Protein AF-A0A6M9PFF9-F1 (afdb_monomer_lite)

Foldseek 3Di:
DVVVVVVVVVVVVVVPPPPDDPPQDPVRVLVVQQVVLVVVLVVLQVVLVVLVVVQVVCVVPPDPPDDHRDDRDHDDDRDGPPPPVPPPDPDDDDDDDDDDDDDD

Structure (mmCIF, N/CA/C/O backbone):
data_AF-A0A6M9PFF9-F1
#
_entry.id   AF-A0A6M9PFF9-F1
#
loop_
_atom_site.group_PDB
_atom_site.id
_atom_site.type_symbol
_atom_site.label_atom_id
_atom_site.label_alt_id
_atom_site.label_comp_id
_atom_site.label_asym_id
_atom_site.label_entity_id
_atom_site.label_seq_id
_atom_site.pdbx_PDB_ins_code
_atom_site.Cartn_x
_atom_site.Cartn_y
_atom_site.Cartn_z
_atom_site.occupancy
_atom_site.B_iso_or_equiv
_atom_site.auth_seq_id
_atom_site.auth_comp_id
_atom_site.auth_asym_id
_atom_site.auth_atom_id
_atom_site.pdbx_P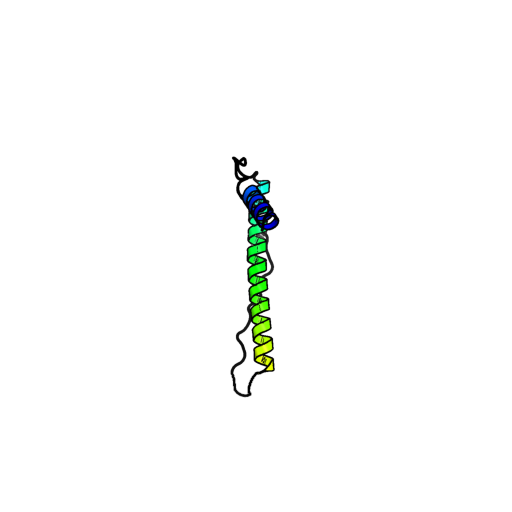DB_model_num
ATOM 1 N N . MET A 1 1 ? 24.840 17.921 20.995 1.00 55.12 1 MET A N 1
ATOM 2 C CA . MET A 1 1 ? 24.812 16.738 21.892 1.00 55.12 1 MET A CA 1
ATOM 3 C C . MET A 1 1 ? 23.713 16.794 22.960 1.00 55.12 1 MET A C 1
ATOM 5 O O . MET A 1 1 ? 22.906 15.882 22.993 1.00 55.12 1 MET A O 1
ATOM 9 N N . LYS A 1 2 ? 23.592 17.845 23.794 1.00 61.50 2 LYS A N 1
ATOM 10 C CA . LYS A 1 2 ? 22.578 17.888 24.882 1.00 61.50 2 LYS A CA 1
ATOM 11 C C . LYS A 1 2 ? 21.106 17.945 24.408 1.00 61.50 2 LYS A C 1
ATOM 13 O O . LYS A 1 2 ? 20.237 17.355 25.033 1.00 61.50 2 LYS A O 1
ATOM 18 N N . LYS A 1 3 ? 20.839 18.619 23.279 1.00 68.31 3 LYS A N 1
ATOM 19 C CA . LYS A 1 3 ? 19.491 18.760 22.683 1.00 68.31 3 LYS A CA 1
ATOM 20 C C . LYS A 1 3 ? 18.961 17.454 22.075 1.00 68.31 3 LYS A C 1
ATOM 22 O O . LYS A 1 3 ? 17.765 17.210 22.123 1.00 68.31 3 LYS A O 1
ATOM 27 N N . LEU A 1 4 ? 19.863 16.616 21.555 1.00 78.38 4 LEU A N 1
ATOM 28 C CA . LEU A 1 4 ? 19.509 15.307 21.003 1.00 78.38 4 LEU A CA 1
ATOM 29 C C . LEU A 1 4 ? 19.102 14.342 22.115 1.00 78.38 4 LEU A C 1
ATOM 31 O O . LEU A 1 4 ? 18.086 13.685 21.972 1.00 78.38 4 LEU A O 1
ATOM 35 N N . ILE A 1 5 ? 19.821 14.351 23.245 1.00 77.25 5 ILE A N 1
ATOM 36 C CA . ILE A 1 5 ? 19.507 13.520 24.419 1.00 77.25 5 ILE A CA 1
ATOM 37 C C . ILE A 1 5 ? 18.122 13.861 24.985 1.00 77.25 5 ILE A C 1
ATOM 39 O O . ILE A 1 5 ? 17.354 12.962 25.302 1.00 77.25 5 ILE A O 1
ATOM 43 N N . ALA A 1 6 ? 17.769 15.148 25.071 1.00 74.25 6 ALA A N 1
ATOM 44 C CA . ALA A 1 6 ? 16.444 15.566 25.534 1.00 74.25 6 ALA A CA 1
ATOM 45 C C . ALA A 1 6 ? 15.318 15.119 24.582 1.00 74.25 6 ALA A C 1
ATOM 47 O O . ALA A 1 6 ? 14.244 14.727 25.034 1.00 74.25 6 ALA A O 1
ATOM 48 N N . PHE A 1 7 ? 15.570 15.139 23.270 1.00 77.12 7 PHE A N 1
ATOM 49 C CA . PHE A 1 7 ? 14.594 14.729 22.261 1.00 77.12 7 PHE A CA 1
ATOM 50 C C . PHE A 1 7 ? 14.378 13.206 22.239 1.00 77.12 7 PHE A C 1
ATOM 52 O O . PHE A 1 7 ? 13.237 12.741 22.185 1.00 77.12 7 PHE A O 1
ATOM 59 N N . THR A 1 8 ? 15.446 12.409 22.364 1.00 76.88 8 THR A N 1
ATOM 60 C CA . THR A 1 8 ? 15.323 10.949 22.510 1.00 76.88 8 THR A CA 1
ATOM 61 C C . THR A 1 8 ? 14.671 10.544 23.828 1.00 76.88 8 THR A C 1
ATOM 63 O O . THR A 1 8 ? 13.868 9.618 23.830 1.00 76.88 8 THR A O 1
ATOM 66 N N . LEU A 1 9 ? 14.929 11.248 24.936 1.00 77.00 9 LEU A N 1
ATOM 67 C CA . LEU A 1 9 ? 14.260 10.951 26.209 1.00 77.00 9 LEU A CA 1
ATOM 68 C C . LEU A 1 9 ? 12.750 11.235 26.147 1.00 77.00 9 LEU A C 1
ATOM 70 O O . LEU A 1 9 ? 11.952 10.471 26.682 1.00 77.00 9 LEU A O 1
ATOM 74 N N . CYS A 1 10 ? 12.359 12.322 25.476 1.00 72.50 10 CYS A N 1
ATOM 75 C CA . CYS A 1 10 ? 10.959 12.725 25.345 1.00 72.50 10 CYS A CA 1
ATOM 76 C C . CYS A 1 10 ? 10.157 11.741 24.475 1.00 72.50 10 CYS A C 1
ATOM 78 O O . CYS A 1 10 ? 9.059 11.340 24.851 1.00 72.50 10 CYS A O 1
ATOM 80 N N . THR A 1 11 ? 10.738 11.273 23.365 1.00 73.75 11 THR A N 1
ATOM 81 C CA . THR A 1 11 ? 10.113 10.248 22.505 1.00 73.75 11 THR A CA 1
ATOM 82 C C . THR A 1 11 ? 9.999 8.886 23.197 1.00 73.75 11 THR A C 1
ATOM 84 O O . THR A 1 11 ? 8.975 8.219 23.061 1.00 73.75 11 THR A O 1
ATOM 87 N N . PHE A 1 12 ? 10.990 8.496 24.008 1.00 67.38 12 PHE A N 1
ATOM 88 C CA . PHE A 1 12 ? 10.908 7.280 24.827 1.00 67.38 12 PHE A CA 1
ATOM 89 C C . PHE A 1 12 ? 9.856 7.376 25.943 1.00 67.38 12 PHE A C 1
ATOM 91 O O . PHE A 1 12 ? 9.189 6.385 26.229 1.00 67.38 12 PHE A O 1
ATOM 98 N N . ALA A 1 13 ? 9.663 8.556 26.543 1.00 64.69 13 ALA A N 1
ATOM 99 C CA . ALA A 1 13 ? 8.660 8.769 27.590 1.00 64.69 13 ALA A CA 1
ATOM 100 C C . ALA A 1 13 ? 7.212 8.666 27.073 1.00 64.69 13 ALA A C 1
ATOM 102 O O . ALA A 1 13 ? 6.326 8.236 27.806 1.00 64.69 13 ALA A O 1
ATOM 103 N N . THR A 1 14 ? 6.954 9.007 25.806 1.00 64.25 14 THR A N 1
ATOM 104 C CA . THR A 1 14 ? 5.641 8.772 25.178 1.00 64.25 14 THR A CA 1
ATOM 105 C C . THR A 1 14 ? 5.378 7.281 24.937 1.00 64.25 14 THR A C 1
ATOM 107 O O . THR A 1 14 ? 4.234 6.843 25.026 1.00 64.25 14 THR A O 1
ATOM 110 N N . ALA A 1 15 ? 6.419 6.480 24.684 1.00 61.41 15 ALA A N 1
ATOM 111 C CA . ALA A 1 15 ? 6.289 5.040 24.449 1.00 61.41 15 ALA A CA 1
ATOM 112 C C . ALA A 1 15 ? 6.053 4.220 25.734 1.00 61.41 15 ALA A C 1
ATOM 114 O O . ALA A 1 15 ? 5.532 3.110 25.659 1.00 61.41 15 ALA A O 1
ATOM 115 N N . SER A 1 16 ? 6.409 4.745 26.911 1.00 59.28 16 SER A N 1
ATOM 116 C CA . SER A 1 16 ? 6.230 4.072 28.207 1.00 59.28 16 SER A CA 1
ATOM 117 C C . SER A 1 16 ? 4.894 4.375 28.900 1.00 59.28 16 SER A C 1
ATOM 119 O O . SER A 1 16 ? 4.609 3.805 29.953 1.00 59.28 16 SER A O 1
ATOM 121 N N . ALA A 1 17 ? 4.022 5.189 28.295 1.00 61.09 17 ALA A N 1
ATOM 122 C CA . ALA A 1 17 ? 2.671 5.477 28.788 1.00 61.09 17 ALA A CA 1
ATOM 123 C C . ALA A 1 17 ? 1.649 4.347 28.498 1.00 61.09 17 ALA A C 1
ATOM 125 O O . ALA A 1 17 ? 0.491 4.611 28.191 1.00 61.09 17 ALA A O 1
ATOM 126 N N . PHE A 1 18 ? 2.056 3.079 28.631 1.00 56.69 18 PHE A N 1
ATOM 127 C CA . PHE A 1 18 ? 1.161 1.907 28.658 1.00 56.69 18 PHE A CA 1
ATOM 128 C C . PHE A 1 18 ? 0.842 1.464 30.098 1.00 56.69 18 PHE A C 1
ATOM 130 O O . PHE A 1 18 ? 0.608 0.287 30.371 1.00 56.69 18 PHE A O 1
ATOM 137 N N . ALA A 1 19 ? 0.842 2.399 31.052 1.00 55.19 19 ALA A N 1
ATOM 138 C CA . ALA A 1 19 ? 0.391 2.127 32.410 1.00 55.19 19 ALA A CA 1
ATOM 139 C C . ALA A 1 19 ? -1.137 1.948 32.407 1.00 55.19 19 ALA A C 1
ATOM 141 O O . ALA A 1 19 ? -1.885 2.912 32.269 1.00 55.19 19 ALA A O 1
ATOM 142 N N . THR A 1 20 ? -1.573 0.687 32.500 1.00 54.12 20 THR A N 1
ATOM 143 C CA . THR A 1 20 ? -2.952 0.257 32.793 1.00 54.12 20 THR A CA 1
ATOM 144 C C . THR A 1 20 ? -4.036 1.011 32.023 1.00 54.12 20 THR A C 1
ATOM 146 O O . THR A 1 20 ? -4.978 1.524 32.632 1.00 54.12 20 THR A O 1
ATOM 149 N N . LEU A 1 21 ? -3.939 1.075 30.687 1.00 48.50 21 LEU A N 1
ATOM 150 C CA . LEU A 1 21 ? -5.117 1.456 29.912 1.00 48.50 21 LEU A CA 1
ATOM 151 C C . LEU A 1 21 ? -6.238 0.471 30.279 1.00 48.50 21 LEU A C 1
ATOM 153 O O . LEU A 1 21 ? -6.028 -0.744 30.158 1.00 48.50 21 LEU A O 1
ATOM 157 N N . PRO A 1 22 ? -7.416 0.961 30.711 1.00 63.81 22 PRO A N 1
ATOM 158 C CA . PRO A 1 22 ? -8.611 0.139 30.750 1.00 63.81 22 PRO A CA 1
ATOM 159 C C . PRO A 1 22 ? -8.716 -0.600 29.413 1.00 63.81 22 PRO A C 1
ATOM 161 O O . PRO A 1 22 ? -8.325 -0.024 28.387 1.00 63.81 22 PRO A O 1
ATOM 164 N N . PRO A 1 23 ? -9.188 -1.861 29.391 1.00 66.69 23 PRO A N 1
ATOM 165 C CA . PRO A 1 23 ? -9.373 -2.584 28.140 1.00 66.69 23 PRO A CA 1
ATOM 166 C C . PRO A 1 23 ? -10.039 -1.641 27.143 1.00 66.69 23 PRO A C 1
ATOM 168 O O . PRO A 1 23 ? -11.077 -1.075 27.489 1.00 66.69 23 PRO A O 1
ATOM 171 N N . LEU A 1 24 ? -9.389 -1.422 25.979 1.00 61.56 24 LEU A N 1
ATOM 172 C CA . LEU A 1 24 ? -9.858 -0.462 24.970 1.00 61.56 24 LEU A CA 1
ATOM 173 C C . LEU A 1 24 ? -11.370 -0.594 24.894 1.00 61.56 24 LEU A C 1
ATOM 175 O O . LEU A 1 24 ? -11.849 -1.716 24.659 1.00 61.56 24 LEU A O 1
ATOM 179 N N . SER A 1 25 ? -12.074 0.515 25.145 1.00 68.69 25 SER A N 1
ATOM 180 C CA . SER A 1 25 ? -13.521 0.556 24.999 1.00 68.69 25 SER A CA 1
ATOM 181 C C . SER A 1 25 ? -13.867 -0.084 23.652 1.00 68.69 25 SER A C 1
ATOM 183 O O . SER A 1 25 ? -13.063 -0.016 22.713 1.00 68.69 25 SER A O 1
ATOM 185 N N . PRO A 1 26 ? -15.016 -0.758 23.528 1.00 76.69 26 PRO A N 1
ATOM 186 C CA . PRO A 1 26 ? -15.391 -1.392 22.266 1.00 76.69 26 PRO A CA 1
ATOM 187 C C . PRO A 1 26 ? -15.273 -0.422 21.075 1.00 76.69 26 PRO A C 1
ATOM 189 O O . PRO A 1 26 ? -14.839 -0.824 19.998 1.00 76.69 26 PRO A O 1
ATOM 192 N N . GLU A 1 27 ? -15.520 0.871 21.301 1.00 71.94 27 GLU A N 1
ATOM 193 C CA . GLU A 1 27 ? -15.293 1.938 20.322 1.00 71.94 27 GLU A CA 1
ATOM 194 C C . GLU A 1 27 ? -13.814 2.144 19.956 1.00 71.94 27 GLU A C 1
ATOM 196 O O . GLU A 1 27 ? -13.478 2.250 18.777 1.00 71.94 27 GLU A O 1
ATOM 201 N N . ALA A 1 28 ? -12.904 2.151 20.933 1.00 79.44 28 ALA A N 1
ATOM 202 C CA . ALA A 1 28 ? -11.472 2.288 20.678 1.00 79.44 28 ALA A CA 1
ATOM 203 C C . ALA A 1 28 ? -10.887 1.062 19.956 1.00 79.44 28 ALA A C 1
ATOM 205 O O . ALA A 1 28 ? -10.024 1.224 19.094 1.00 79.44 28 ALA A O 1
ATOM 206 N N . LYS A 1 29 ? -11.361 -0.157 20.261 1.00 78.75 29 LYS A N 1
ATOM 207 C CA . LYS A 1 29 ? -10.957 -1.363 19.512 1.00 78.75 29 LYS A CA 1
ATOM 208 C C . LYS A 1 29 ? -11.409 -1.296 18.058 1.00 78.75 29 LYS A C 1
ATOM 210 O O . LYS A 1 29 ? -10.597 -1.515 17.168 1.00 78.75 29 LYS A O 1
ATOM 215 N N . ALA A 1 30 ? -12.664 -0.917 17.819 1.00 80.06 30 ALA A N 1
ATOM 216 C CA . ALA A 1 30 ? -13.178 -0.755 16.464 1.00 80.06 30 ALA A CA 1
ATOM 217 C C . ALA A 1 30 ? -12.390 0.305 15.671 1.00 80.06 30 ALA A C 1
ATOM 219 O O . ALA A 1 30 ? -12.109 0.113 14.489 1.00 80.06 30 ALA A O 1
ATOM 220 N N . ALA A 1 31 ? -11.983 1.402 16.319 1.00 81.56 31 ALA A N 1
ATOM 221 C CA . ALA A 1 31 ? -11.150 2.425 15.692 1.00 81.56 31 ALA A CA 1
ATOM 222 C C . ALA A 1 31 ? -9.736 1.918 15.345 1.00 81.56 31 ALA A C 1
ATOM 224 O O . ALA A 1 31 ? -9.240 2.215 14.256 1.00 81.56 31 ALA A O 1
ATOM 225 N N . ASP A 1 32 ? -9.103 1.136 16.227 1.00 85.44 32 ASP A N 1
ATOM 226 C CA . ASP A 1 32 ? -7.795 0.514 15.970 1.00 85.44 32 ASP A CA 1
ATOM 227 C C . ASP A 1 32 ? -7.865 -0.509 14.827 1.00 85.44 32 ASP A C 1
ATOM 229 O O . ASP A 1 32 ? -7.043 -0.475 13.911 1.00 85.44 32 ASP A O 1
ATOM 233 N N . ASP A 1 33 ? -8.892 -1.361 14.808 1.00 86.69 33 ASP A N 1
ATOM 234 C CA . ASP A 1 33 ? -9.097 -2.342 13.739 1.00 86.69 33 ASP A CA 1
ATOM 235 C C . ASP A 1 33 ? -9.329 -1.659 12.382 1.00 86.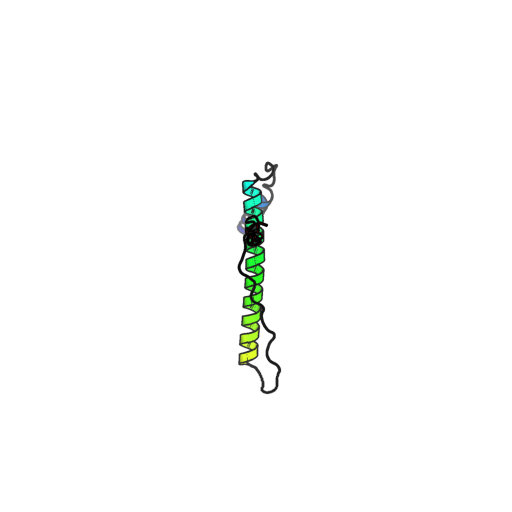69 33 ASP A C 1
ATOM 237 O O . ASP A 1 33 ? -8.767 -2.068 11.358 1.00 86.69 33 ASP A O 1
ATOM 241 N N . LEU A 1 34 ? -10.082 -0.554 12.366 1.00 85.75 34 LEU A N 1
ATOM 242 C CA . LEU A 1 34 ? -10.257 0.277 11.176 1.00 85.75 34 LEU A CA 1
ATOM 243 C C . LEU A 1 34 ? -8.915 0.895 10.740 1.00 85.75 34 LEU A C 1
ATOM 245 O O . LEU A 1 34 ? -8.569 0.869 9.555 1.00 85.75 34 LEU A O 1
ATOM 249 N N . ALA A 1 35 ? -8.136 1.442 11.675 1.00 89.94 35 ALA A N 1
ATOM 250 C CA . ALA A 1 35 ? -6.839 2.047 11.381 1.00 89.94 35 ALA A CA 1
ATOM 251 C C . ALA A 1 35 ? -5.846 1.021 10.813 1.00 89.94 35 ALA A C 1
ATOM 253 O O . ALA A 1 35 ? -5.181 1.286 9.805 1.00 89.94 35 ALA A O 1
ATOM 254 N N . LYS A 1 36 ? -5.796 -0.183 11.391 1.00 89.81 36 LYS A N 1
ATOM 255 C CA . LYS A 1 36 ? -5.000 -1.308 10.886 1.00 89.81 36 LYS A CA 1
ATOM 256 C C . LYS A 1 36 ? -5.435 -1.722 9.488 1.00 89.81 36 LYS A C 1
ATOM 258 O O . LYS A 1 36 ? -4.587 -1.874 8.610 1.00 89.81 36 LYS A O 1
ATOM 263 N N . ALA A 1 37 ? -6.738 -1.828 9.240 1.00 91.62 37 ALA A N 1
ATOM 264 C CA . ALA A 1 37 ? -7.258 -2.173 7.922 1.00 91.62 37 ALA A CA 1
ATOM 265 C C . ALA A 1 37 ? -6.942 -1.102 6.867 1.00 91.62 37 ALA A C 1
ATOM 267 O O . ALA A 1 37 ? -6.500 -1.440 5.767 1.00 91.62 37 ALA A O 1
ATOM 268 N N . LYS A 1 38 ? -7.081 0.188 7.202 1.00 92.25 38 LYS A N 1
ATOM 269 C CA . LYS A 1 38 ? -6.673 1.297 6.322 1.00 92.25 38 LYS A CA 1
ATOM 270 C C . LYS A 1 38 ? -5.181 1.266 6.023 1.00 92.25 38 LYS A C 1
ATOM 272 O O . LYS A 1 38 ? -4.790 1.470 4.880 1.00 92.25 38 LYS A O 1
ATOM 277 N N . THR A 1 39 ? -4.355 0.978 7.025 1.00 94.94 39 THR A N 1
ATOM 278 C CA . THR A 1 39 ? -2.898 0.890 6.863 1.00 94.94 39 THR A CA 1
ATOM 279 C C . THR A 1 39 ? -2.517 -0.280 5.961 1.00 94.94 39 THR A C 1
ATOM 281 O O . THR A 1 39 ? -1.739 -0.115 5.023 1.00 94.94 39 THR A O 1
ATOM 284 N N . ALA A 1 40 ? -3.124 -1.449 6.176 1.00 94.38 40 ALA A N 1
ATOM 285 C CA . ALA A 1 40 ? -2.926 -2.611 5.319 1.00 94.38 40 ALA A CA 1
ATOM 286 C C . ALA A 1 40 ? -3.359 -2.326 3.871 1.00 94.38 40 ALA A C 1
ATOM 288 O O . ALA A 1 40 ? -2.657 -2.690 2.927 1.00 94.38 40 ALA A O 1
ATOM 289 N N . TYR A 1 41 ? -4.485 -1.634 3.685 1.00 94.94 41 TYR A N 1
ATOM 290 C CA . TYR A 1 41 ? -4.952 -1.216 2.367 1.00 94.94 41 TYR A CA 1
ATOM 291 C C . TYR A 1 41 ? -4.006 -0.214 1.699 1.00 94.94 41 TYR A C 1
ATOM 293 O O . TYR A 1 41 ? -3.623 -0.414 0.547 1.00 94.94 41 TYR A O 1
ATOM 301 N N . ALA A 1 42 ? -3.564 0.813 2.425 1.00 95.44 42 ALA A N 1
ATOM 302 C CA . ALA A 1 42 ? -2.590 1.784 1.938 1.00 95.44 42 ALA A CA 1
ATOM 303 C C . ALA A 1 42 ? -1.282 1.103 1.507 1.00 95.44 42 ALA A C 1
ATOM 305 O O . ALA A 1 42 ? -0.739 1.436 0.456 1.00 95.44 42 ALA A O 1
ATOM 306 N N . GLY A 1 43 ? -0.827 0.087 2.248 1.00 96.19 43 GLY A N 1
ATOM 307 C CA . GLY A 1 43 ? 0.313 -0.744 1.859 1.00 96.19 43 GLY A CA 1
ATOM 308 C C . GLY A 1 43 ? 0.100 -1.468 0.524 1.00 96.19 43 GLY A C 1
ATOM 309 O O . GLY A 1 43 ? 0.978 -1.439 -0.338 1.00 96.19 43 GLY A O 1
ATOM 310 N N . ARG A 1 44 ? -1.084 -2.057 0.297 1.00 95.38 44 ARG A N 1
ATOM 311 C CA . ARG A 1 44 ? -1.420 -2.703 -0.990 1.00 95.38 44 ARG A CA 1
ATOM 312 C C . ARG A 1 44 ? -1.472 -1.703 -2.145 1.00 95.38 44 ARG A C 1
ATOM 314 O O . ARG A 1 44 ? -0.953 -1.987 -3.221 1.00 95.38 44 ARG A O 1
ATOM 321 N N . VAL A 1 45 ? -2.062 -0.529 -1.922 1.00 96.75 45 VAL A N 1
ATOM 322 C CA . VAL A 1 45 ? -2.097 0.558 -2.914 1.00 96.75 45 VAL A CA 1
ATOM 323 C C . VAL A 1 45 ? -0.686 1.051 -3.234 1.00 96.75 45 VAL A C 1
ATOM 32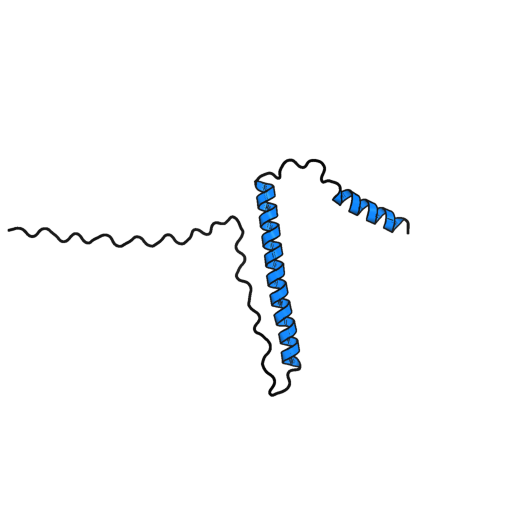5 O O . VAL A 1 45 ? -0.359 1.230 -4.405 1.00 96.75 45 VAL A O 1
ATOM 328 N N . GLY A 1 46 ? 0.167 1.216 -2.223 1.00 96.69 46 GLY A N 1
ATOM 329 C CA . GLY A 1 46 ? 1.567 1.591 -2.406 1.00 96.69 46 GLY A CA 1
ATOM 330 C C . GLY A 1 46 ? 2.341 0.566 -3.236 1.00 96.69 46 GLY A C 1
ATOM 331 O O . GLY A 1 46 ? 3.024 0.940 -4.184 1.00 96.69 46 GLY A O 1
ATOM 332 N N . ALA A 1 47 ? 2.172 -0.729 -2.953 1.00 95.94 47 ALA A N 1
ATOM 333 C CA . ALA A 1 47 ? 2.791 -1.800 -3.736 1.00 95.94 47 ALA A CA 1
ATOM 334 C C . ALA A 1 47 ? 2.320 -1.804 -5.202 1.00 95.94 47 ALA A C 1
ATOM 336 O O . ALA A 1 47 ? 3.124 -1.974 -6.118 1.00 95.94 47 ALA A O 1
ATOM 337 N N . PHE A 1 48 ? 1.029 -1.557 -5.437 1.00 96.31 48 PHE A N 1
ATOM 338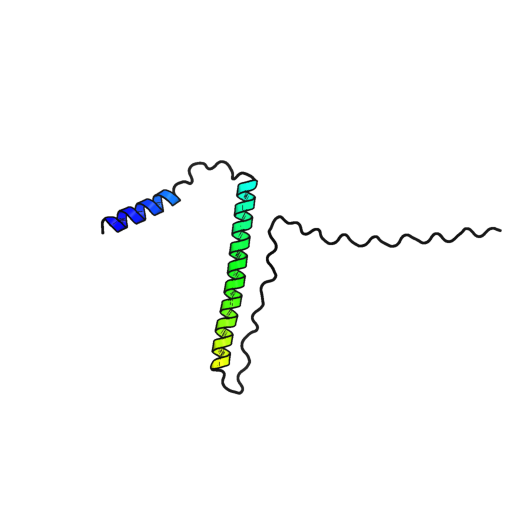 C CA . PHE A 1 48 ? 0.480 -1.433 -6.786 1.00 96.31 48 PHE A CA 1
ATOM 339 C C . PHE A 1 48 ? 1.064 -0.234 -7.547 1.00 96.31 48 PHE A C 1
ATOM 341 O O . PHE A 1 48 ? 1.454 -0.372 -8.706 1.00 96.31 48 PHE A O 1
ATOM 348 N N . GLN A 1 49 ? 1.176 0.930 -6.903 1.00 96.44 49 GLN A N 1
ATOM 349 C CA . GLN A 1 49 ? 1.807 2.106 -7.509 1.00 96.44 49 GLN A CA 1
ATOM 350 C C . GLN A 1 49 ? 3.295 1.880 -7.793 1.00 96.44 49 GLN A C 1
ATOM 352 O O . GLN A 1 49 ? 3.777 2.269 -8.854 1.00 96.44 49 GLN A O 1
ATOM 357 N N . LEU A 1 50 ? 4.011 1.207 -6.889 1.00 96.00 50 LEU A N 1
ATOM 358 C CA . LEU A 1 50 ? 5.413 0.855 -7.091 1.00 96.00 50 LEU A CA 1
ATOM 359 C C . LEU A 1 50 ? 5.592 -0.063 -8.305 1.00 96.00 50 LEU A C 1
ATOM 361 O O . LEU A 1 50 ? 6.450 0.198 -9.144 1.00 96.00 50 LEU A O 1
ATOM 365 N N . CYS A 1 51 ? 4.754 -1.092 -8.435 1.00 96.31 51 CYS A N 1
ATOM 366 C CA . CYS A 1 51 ? 4.755 -1.963 -9.608 1.00 96.31 51 CYS A CA 1
ATOM 367 C C . CYS A 1 51 ? 4.553 -1.156 -10.901 1.00 96.31 51 CYS A C 1
ATOM 369 O O . CYS A 1 51 ? 5.321 -1.299 -11.850 1.00 96.31 51 CYS A O 1
ATOM 371 N N . GLN A 1 52 ? 3.576 -0.243 -10.922 1.00 96.00 52 GLN A N 1
ATOM 372 C CA . GLN A 1 52 ? 3.335 0.604 -12.093 1.00 96.00 52 GLN A CA 1
ATOM 373 C C . GLN A 1 52 ? 4.521 1.518 -12.412 1.00 96.00 52 GLN A C 1
ATOM 375 O O . GLN A 1 52 ? 4.862 1.692 -13.580 1.00 96.00 52 GLN A O 1
ATOM 380 N N . ALA A 1 53 ? 5.165 2.092 -11.394 1.00 96.00 53 ALA A N 1
ATOM 381 C CA . ALA A 1 53 ? 6.346 2.926 -11.577 1.00 96.00 53 ALA A CA 1
ATOM 382 C C . ALA A 1 53 ? 7.510 2.134 -12.193 1.00 96.00 53 ALA A C 1
ATOM 384 O O . ALA A 1 53 ? 8.137 2.614 -13.137 1.00 96.00 53 ALA A O 1
ATOM 385 N N . ILE A 1 54 ? 7.755 0.910 -11.714 1.00 95.50 54 ILE A N 1
ATOM 386 C CA . ILE A 1 54 ? 8.778 0.015 -12.273 1.00 95.50 54 ILE A CA 1
ATOM 387 C C . ILE A 1 54 ? 8.455 -0.312 -13.732 1.00 95.50 54 ILE A C 1
ATOM 389 O O . ILE A 1 54 ? 9.320 -0.166 -14.594 1.00 95.50 54 ILE A O 1
ATOM 393 N N . ASN A 1 55 ? 7.209 -0.686 -14.026 1.00 94.81 55 ASN A N 1
ATOM 394 C CA . ASN A 1 55 ? 6.783 -1.011 -15.385 1.00 94.81 55 ASN A CA 1
ATOM 395 C C . ASN A 1 55 ? 6.931 0.173 -16.335 1.00 94.81 55 ASN A C 1
ATOM 397 O O . ASN A 1 55 ? 7.440 0.007 -17.434 1.00 94.81 55 ASN A O 1
ATOM 401 N N . LYS A 1 56 ? 6.568 1.380 -15.891 1.00 94.56 56 LYS A N 1
ATOM 402 C CA . LYS A 1 56 ? 6.725 2.595 -16.692 1.00 94.56 56 LYS A CA 1
ATOM 403 C C . LYS A 1 56 ? 8.182 2.820 -17.089 1.00 94.56 56 LYS A C 1
ATOM 405 O O . LYS A 1 56 ? 8.452 3.146 -18.239 1.00 94.56 56 LYS A O 1
ATOM 410 N N . VAL A 1 57 ? 9.120 2.635 -16.160 1.00 94.81 57 VAL A N 1
ATOM 411 C CA . VAL A 1 57 ? 10.556 2.739 -16.460 1.00 94.81 57 VAL A CA 1
ATOM 412 C C . VAL A 1 57 ? 10.991 1.612 -17.395 1.00 94.81 57 VAL A C 1
ATOM 414 O O . VAL A 1 57 ? 11.676 1.875 -18.379 1.00 94.81 57 VAL A O 1
ATOM 417 N N . ALA A 1 58 ? 10.562 0.375 -17.137 1.00 92.44 58 ALA A N 1
ATOM 418 C CA . ALA A 1 58 ? 10.879 -0.765 -17.991 1.00 92.44 58 ALA A CA 1
ATOM 419 C C . ALA A 1 58 ? 10.401 -0.549 -19.435 1.00 92.44 58 ALA A C 1
ATOM 421 O O . ALA A 1 58 ? 11.158 -0.815 -20.361 1.00 92.44 58 ALA A O 1
ATOM 422 N N . ASP A 1 59 ? 9.199 -0.003 -19.625 1.00 92.38 59 ASP A N 1
ATOM 423 C CA . ASP A 1 59 ? 8.647 0.317 -20.940 1.00 92.38 59 ASP A CA 1
ATOM 424 C C . ASP A 1 59 ? 9.412 1.450 -21.638 1.00 92.38 59 ASP A C 1
ATOM 426 O O . ASP A 1 59 ? 9.623 1.382 -22.847 1.00 92.38 59 ASP A O 1
ATOM 430 N N . GLN A 1 60 ? 9.886 2.463 -20.902 1.00 93.56 60 GLN A N 1
ATOM 431 C CA . GLN A 1 60 ? 10.683 3.550 -21.488 1.00 93.56 60 GLN A CA 1
ATOM 432 C C . GLN A 1 60 ? 12.031 3.086 -22.049 1.00 93.56 60 GLN A C 1
ATOM 434 O O . GLN A 1 60 ? 12.505 3.656 -23.029 1.00 93.56 60 GLN A O 1
ATOM 439 N N . TYR A 1 61 ? 12.637 2.063 -21.449 1.00 93.75 61 TYR A N 1
ATOM 440 C CA . TYR A 1 61 ? 13.940 1.531 -21.864 1.00 93.75 61 TYR A CA 1
ATOM 441 C C . TYR A 1 61 ? 13.838 0.157 -22.535 1.00 93.75 61 TYR A C 1
ATOM 443 O O . TYR A 1 61 ? 14.840 -0.546 -22.688 1.00 93.75 61 TYR A O 1
ATOM 451 N N . ARG A 1 62 ? 12.629 -0.253 -22.928 1.00 90.56 62 ARG A N 1
ATOM 452 C CA . ARG A 1 62 ? 12.383 -1.584 -23.472 1.00 90.56 62 ARG A CA 1
ATOM 453 C C . ARG A 1 62 ? 13.045 -1.750 -24.835 1.00 90.56 62 ARG A C 1
ATOM 455 O O . ARG A 1 62 ? 12.806 -0.982 -25.764 1.00 90.56 62 ARG A O 1
ATOM 462 N N . VAL A 1 63 ? 13.830 -2.816 -24.972 1.00 92.25 63 VAL A N 1
ATOM 463 C CA . VAL A 1 63 ? 14.438 -3.212 -26.248 1.00 92.25 63 VAL A CA 1
ATOM 464 C C . VAL A 1 63 ? 13.437 -4.052 -27.055 1.00 92.25 63 VAL A C 1
ATOM 466 O O . VAL A 1 63 ? 12.765 -4.915 -26.473 1.00 92.25 63 VAL A O 1
ATOM 469 N N . PRO A 1 64 ? 13.322 -3.852 -28.382 1.00 89.56 64 PRO A N 1
ATOM 470 C CA . PRO A 1 64 ? 12.457 -4.663 -29.233 1.00 89.56 64 PRO A CA 1
ATOM 471 C C . PRO A 1 64 ? 12.727 -6.165 -29.076 1.00 89.56 64 PRO A C 1
ATOM 473 O O . PRO A 1 64 ? 13.874 -6.596 -29.003 1.00 89.56 64 PRO A O 1
ATOM 476 N N . GLY A 1 65 ? 11.661 -6.965 -29.021 1.00 87.88 65 GLY A N 1
ATOM 477 C CA . GLY A 1 65 ? 11.745 -8.422 -28.852 1.00 87.88 65 GLY A CA 1
ATOM 478 C C . GLY A 1 65 ? 11.803 -8.910 -27.400 1.00 87.88 65 GLY A C 1
ATOM 479 O O . GLY A 1 65 ? 11.696 -10.110 -27.166 1.00 87.88 65 GLY A O 1
ATOM 480 N N . THR A 1 66 ? 11.904 -8.015 -26.414 1.00 86.75 66 THR A N 1
ATOM 481 C CA . THR A 1 66 ? 11.787 -8.398 -24.996 1.00 86.75 66 THR A CA 1
ATOM 482 C C . THR A 1 66 ? 10.320 -8.544 -24.570 1.00 86.75 66 THR A C 1
ATOM 484 O O . THR A 1 66 ? 9.462 -7.819 -25.090 1.00 86.75 66 THR A O 1
ATOM 487 N N . PRO A 1 67 ? 9.990 -9.463 -23.643 1.00 86.25 67 PRO A N 1
ATOM 488 C CA . PRO A 1 67 ? 8.633 -9.615 -23.119 1.00 86.25 67 PRO A CA 1
ATOM 489 C C . PRO A 1 67 ? 8.166 -8.360 -22.368 1.00 86.25 67 PRO A C 1
ATOM 491 O O . PRO A 1 67 ? 8.972 -7.569 -21.881 1.00 86.25 67 PRO A O 1
ATOM 494 N N . ALA A 1 68 ? 6.847 -8.163 -22.310 1.00 85.31 68 ALA A N 1
ATOM 495 C CA . ALA A 1 68 ? 6.256 -7.029 -21.608 1.00 85.31 68 ALA A CA 1
ATOM 496 C C . ALA A 1 68 ? 6.444 -7.153 -20.082 1.00 85.31 68 ALA A C 1
ATOM 498 O O . ALA A 1 68 ? 6.490 -8.276 -19.568 1.00 85.31 68 ALA A O 1
ATOM 499 N N . PRO A 1 69 ? 6.530 -6.022 -19.357 1.00 84.94 69 PRO A N 1
ATOM 500 C CA . PRO A 1 69 ? 6.594 -6.036 -17.903 1.00 84.94 69 PRO A CA 1
ATOM 501 C C . PRO A 1 69 ? 5.365 -6.714 -17.272 1.00 84.94 69 PRO A C 1
ATOM 503 O O . PRO A 1 69 ? 4.280 -6.758 -17.856 1.00 84.94 69 PRO A O 1
ATOM 506 N N . ALA A 1 70 ? 5.540 -7.252 -16.061 1.00 84.31 70 ALA A N 1
ATOM 507 C CA . ALA A 1 70 ? 4.506 -8.013 -15.360 1.00 84.31 70 ALA A CA 1
ATOM 508 C C . ALA A 1 70 ? 3.257 -7.166 -15.068 1.00 84.31 70 ALA A C 1
ATOM 510 O O . ALA A 1 70 ? 3.359 -5.996 -14.710 1.00 84.31 70 ALA A O 1
ATOM 511 N N . ALA A 1 71 ? 2.065 -7.759 -15.162 1.00 87.81 71 ALA A N 1
ATOM 512 C CA . ALA A 1 71 ? 0.827 -7.039 -14.880 1.00 87.81 71 ALA A CA 1
ATOM 513 C C . ALA A 1 71 ? 0.718 -6.669 -13.390 1.00 87.81 71 ALA A C 1
ATOM 515 O O . ALA A 1 71 ? 0.769 -7.531 -12.511 1.00 87.81 71 ALA A O 1
ATOM 516 N N . CYS A 1 72 ? 0.511 -5.383 -13.105 1.00 91.62 72 CYS A N 1
ATOM 517 C CA . CYS A 1 72 ? 0.217 -4.915 -11.757 1.00 91.62 72 CYS A CA 1
ATOM 518 C C . CYS A 1 72 ? -1.262 -5.153 -11.448 1.00 91.62 72 CYS A C 1
ATOM 520 O O . CYS A 1 72 ? -2.136 -4.628 -12.138 1.00 91.62 72 CYS A O 1
ATOM 522 N N . VAL A 1 73 ? -1.555 -5.921 -10.401 1.00 92.50 73 VAL A N 1
ATOM 523 C CA . VAL A 1 73 ? -2.936 -6.176 -9.976 1.00 92.50 73 VAL A CA 1
ATOM 524 C C . VAL A 1 73 ? -3.402 -5.039 -9.076 1.00 92.50 73 VAL A C 1
ATOM 526 O O . VAL A 1 73 ? -2.828 -4.807 -8.009 1.00 92.50 73 VAL A O 1
ATOM 529 N N . ALA A 1 74 ? -4.445 -4.330 -9.507 1.00 91.56 74 ALA A N 1
ATOM 530 C CA . ALA A 1 74 ? -5.050 -3.278 -8.707 1.00 91.56 74 ALA A CA 1
ATOM 531 C C . ALA A 1 74 ? -5.690 -3.880 -7.444 1.00 91.56 74 ALA A C 1
ATOM 533 O O . ALA A 1 74 ? -6.423 -4.870 -7.542 1.00 91.56 74 ALA A O 1
ATOM 534 N N . PRO A 1 75 ? -5.439 -3.309 -6.255 1.00 89.00 75 PRO A N 1
ATOM 535 C CA . PRO A 1 75 ? -6.128 -3.747 -5.056 1.00 89.00 75 PRO A CA 1
ATOM 536 C C . PRO A 1 75 ? -7.634 -3.458 -5.194 1.00 89.00 75 PRO A C 1
ATOM 538 O O . PRO A 1 75 ? -8.005 -2.405 -5.720 1.00 89.00 75 PRO A O 1
ATOM 541 N N . PRO A 1 76 ? -8.507 -4.369 -4.727 1.00 89.56 76 PRO A N 1
ATOM 542 C CA . PRO A 1 76 ? -9.948 -4.137 -4.723 1.00 89.56 76 PRO A CA 1
ATOM 543 C C . PRO A 1 76 ? -10.291 -2.943 -3.822 1.00 89.56 76 PRO A C 1
ATOM 545 O O . PRO A 1 76 ? -9.517 -2.645 -2.912 1.00 89.56 76 PRO A O 1
ATOM 548 N N . PRO A 1 77 ? -11.439 -2.274 -4.022 1.00 90.12 77 PRO A N 1
ATOM 549 C CA . PRO A 1 77 ? -11.835 -1.140 -3.193 1.00 90.12 77 PRO A CA 1
ATOM 550 C C . PRO A 1 77 ? -11.851 -1.507 -1.703 1.00 90.12 77 PRO A C 1
ATOM 552 O O . PRO A 1 77 ? -12.231 -2.616 -1.322 1.00 90.12 77 PRO A O 1
ATOM 555 N N . PHE A 1 78 ? -11.430 -0.567 -0.855 1.00 89.25 78 PHE A N 1
ATOM 556 C CA . PHE A 1 78 ? -11.402 -0.775 0.590 1.00 89.25 78 PHE A CA 1
ATOM 557 C C . PHE A 1 78 ? -12.814 -0.981 1.145 1.00 89.25 78 PHE A C 1
ATOM 559 O O . PHE A 1 78 ? -13.671 -0.108 1.010 1.00 89.25 78 PHE A O 1
ATOM 566 N N . VAL A 1 79 ? -13.023 -2.103 1.832 1.00 86.56 79 VAL A N 1
ATOM 567 C CA . VAL A 1 79 ? -14.230 -2.377 2.617 1.00 86.56 79 VAL A CA 1
ATOM 568 C C . VAL A 1 79 ? -13.836 -2.350 4.088 1.00 86.56 79 VAL A C 1
ATOM 570 O O . VAL A 1 79 ? -12.912 -3.055 4.498 1.00 86.56 79 VAL A O 1
ATOM 573 N N . ALA A 1 80 ? -14.501 -1.506 4.877 1.00 80.56 80 ALA A N 1
ATOM 574 C CA . ALA A 1 80 ? -14.193 -1.369 6.293 1.00 80.56 80 ALA A CA 1
ATOM 575 C C . ALA A 1 80 ? -14.553 -2.666 7.046 1.00 80.56 80 ALA A C 1
ATOM 577 O O . ALA A 1 80 ? -15.665 -3.179 6.894 1.00 80.56 80 ALA A O 1
ATOM 578 N N . PRO A 1 81 ? -13.659 -3.207 7.888 1.00 70.62 81 PRO A N 1
ATOM 579 C CA . PRO A 1 81 ? -14.024 -4.304 8.776 1.00 70.62 81 PRO A CA 1
ATOM 580 C C . PRO A 1 81 ? -15.159 -3.850 9.704 1.00 70.62 81 PRO A C 1
ATOM 582 O O . PRO A 1 81 ? -15.100 -2.755 10.257 1.00 70.62 81 PRO A O 1
ATOM 585 N N . GLY A 1 82 ? -16.200 -4.670 9.856 1.00 64.31 82 GLY A N 1
ATOM 586 C CA . GLY A 1 82 ? -17.369 -4.353 10.689 1.00 64.31 82 GLY A CA 1
ATOM 587 C C . GLY A 1 82 ? -18.565 -3.777 9.928 1.00 64.31 82 GLY A C 1
ATOM 588 O O . GLY A 1 82 ? -19.688 -3.876 10.417 1.00 64.31 8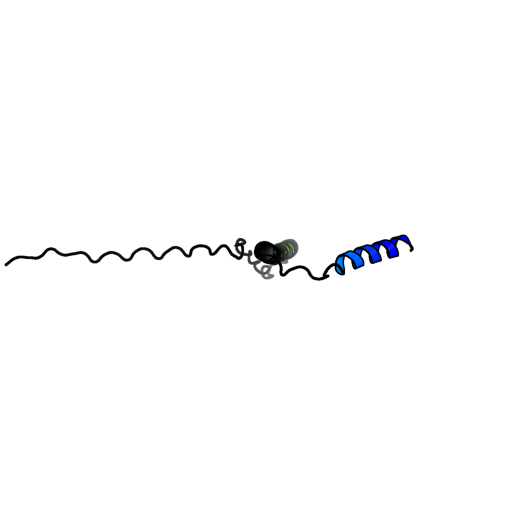2 GLY A O 1
ATOM 589 N N . THR A 1 83 ? -18.386 -3.306 8.688 1.00 52.62 83 THR A N 1
ATOM 590 C CA . THR A 1 83 ? -19.503 -3.308 7.743 1.00 52.62 83 THR A CA 1
ATOM 591 C C . THR A 1 83 ? -19.642 -4.744 7.269 1.00 52.62 83 THR A C 1
ATOM 593 O O . THR A 1 83 ? -18.965 -5.168 6.332 1.00 52.62 83 THR A O 1
ATOM 596 N N . VAL A 1 84 ? -20.487 -5.529 7.937 1.00 41.94 84 VAL A N 1
ATOM 597 C CA . VAL A 1 84 ? -21.126 -6.648 7.252 1.00 41.94 84 VAL A CA 1
ATOM 598 C C . VAL A 1 84 ? -21.856 -5.992 6.087 1.00 41.94 84 VAL A C 1
ATOM 600 O O . VAL A 1 84 ? -22.918 -5.400 6.264 1.00 41.94 84 VAL A O 1
ATOM 603 N N . ALA A 1 85 ? -21.229 -5.985 4.909 1.00 43.97 85 ALA A N 1
ATOM 604 C CA . ALA A 1 85 ? -21.956 -5.779 3.678 1.00 43.97 85 ALA A CA 1
ATOM 605 C C . ALA A 1 85 ? -23.066 -6.820 3.739 1.00 43.97 85 ALA A C 1
ATOM 607 O O . ALA A 1 85 ? -22.771 -8.016 3.798 1.00 43.97 85 ALA A O 1
ATOM 608 N N . ALA A 1 86 ? -24.316 -6.370 3.860 1.00 42.25 86 ALA A N 1
ATOM 609 C CA . ALA A 1 86 ? -25.447 -7.261 3.738 1.00 42.25 86 ALA A CA 1
ATOM 610 C C . ALA A 1 86 ? -25.218 -8.028 2.436 1.00 42.25 86 ALA A C 1
ATOM 612 O O . ALA A 1 86 ? -25.202 -7.429 1.357 1.00 42.25 86 ALA A O 1
ATOM 613 N N . ALA A 1 87 ? -24.935 -9.329 2.550 1.00 43.12 87 ALA A N 1
ATOM 614 C CA . ALA A 1 87 ? -24.978 -10.203 1.397 1.00 43.12 87 ALA A CA 1
ATOM 615 C C . ALA A 1 87 ? -26.336 -9.932 0.736 1.00 43.12 87 ALA A C 1
ATOM 617 O O . ALA A 1 87 ? -27.329 -9.853 1.472 1.00 43.12 87 ALA A O 1
ATOM 618 N N . PRO A 1 88 ? -26.405 -9.698 -0.588 1.00 46.03 88 PRO A N 1
ATOM 619 C CA . PRO A 1 88 ? -27.688 -9.485 -1.233 1.00 46.03 88 PRO A CA 1
ATOM 620 C C . PRO A 1 88 ? -28.584 -10.655 -0.836 1.00 46.03 88 PRO A C 1
ATOM 622 O O . PRO A 1 88 ? -28.211 -11.816 -1.027 1.00 46.03 88 PRO A O 1
ATOM 625 N N . ALA A 1 89 ? -29.702 -10.339 -0.177 1.00 46.69 89 ALA A N 1
ATOM 626 C CA . ALA A 1 89 ? -30.652 -11.346 0.255 1.00 46.69 89 ALA A CA 1
ATOM 627 C C . ALA A 1 89 ? -31.005 -12.200 -0.975 1.00 46.69 89 ALA A C 1
ATOM 629 O O . ALA A 1 89 ? -31.268 -11.622 -2.037 1.00 46.69 89 ALA A O 1
ATOM 630 N N . PRO A 1 90 ? -30.958 -13.542 -0.883 1.00 50.09 90 PRO A N 1
ATOM 631 C CA . PRO A 1 90 ? -31.332 -14.382 -2.008 1.00 50.09 90 PRO A CA 1
ATOM 632 C C . PRO A 1 90 ? -32.746 -13.998 -2.446 1.00 50.09 90 PRO A C 1
ATOM 634 O O . PRO A 1 90 ? -33.637 -13.825 -1.610 1.00 50.09 90 PRO A O 1
ATOM 637 N N . ALA A 1 91 ? -32.921 -13.806 -3.756 1.00 57.75 91 ALA A N 1
ATOM 638 C CA . ALA A 1 91 ? -34.206 -13.453 -4.338 1.00 57.75 91 ALA A CA 1
ATOM 639 C C . ALA A 1 91 ? -35.284 -14.442 -3.852 1.00 57.75 91 ALA A C 1
ATOM 641 O O . ALA A 1 91 ? -35.007 -15.646 -3.795 1.00 57.75 91 ALA A O 1
ATOM 642 N N . PRO A 1 92 ? -36.489 -13.966 -3.483 1.00 48.72 92 PRO A N 1
ATOM 643 C CA . PRO A 1 92 ? -37.551 -14.852 -3.034 1.00 48.72 92 PRO A CA 1
ATOM 644 C C . PRO A 1 92 ? -37.842 -15.883 -4.125 1.00 48.72 92 PRO A C 1
ATOM 646 O O . PRO A 1 92 ? -38.034 -15.535 -5.292 1.00 48.72 92 PRO A O 1
ATOM 649 N N . ALA A 1 93 ? -37.841 -17.159 -3.736 1.00 57.38 93 ALA A N 1
ATOM 650 C CA . ALA A 1 93 ? -38.209 -18.249 -4.625 1.00 57.38 93 ALA A CA 1
ATOM 651 C C . ALA A 1 93 ? -39.633 -18.008 -5.163 1.00 57.38 93 ALA A C 1
ATOM 653 O O . ALA A 1 93 ? -40.500 -17.571 -4.397 1.00 57.38 93 ALA A O 1
ATOM 654 N N . PRO A 1 94 ? -39.896 -18.269 -6.456 1.00 51.62 94 PRO A N 1
ATOM 655 C CA . PRO A 1 94 ? -41.227 -18.092 -7.011 1.00 51.62 94 PRO A CA 1
ATOM 656 C C . PRO A 1 94 ? -42.216 -18.995 -6.270 1.00 51.62 94 PRO A C 1
ATOM 658 O O . PRO A 1 94 ? -41.975 -20.190 -6.083 1.00 51.62 94 PRO A O 1
ATOM 661 N N . ALA A 1 95 ? -43.325 -18.398 -5.832 1.00 49.53 95 ALA A N 1
ATOM 662 C CA . ALA A 1 95 ? -44.420 -19.116 -5.199 1.00 49.53 95 ALA A CA 1
ATOM 663 C C . ALA A 1 95 ? -44.960 -20.200 -6.153 1.00 49.53 95 ALA A C 1
ATOM 665 O O . ALA A 1 95 ? -45.069 -19.945 -7.358 1.00 49.53 95 ALA A O 1
ATOM 666 N N . PRO A 1 96 ? -45.318 -21.396 -5.652 1.00 48.59 96 PRO A N 1
ATOM 667 C CA . PRO A 1 96 ? -45.933 -22.412 -6.490 1.00 48.59 96 PRO A CA 1
ATOM 668 C C . PRO A 1 96 ? -47.277 -21.893 -7.009 1.00 48.59 96 PRO A C 1
ATOM 670 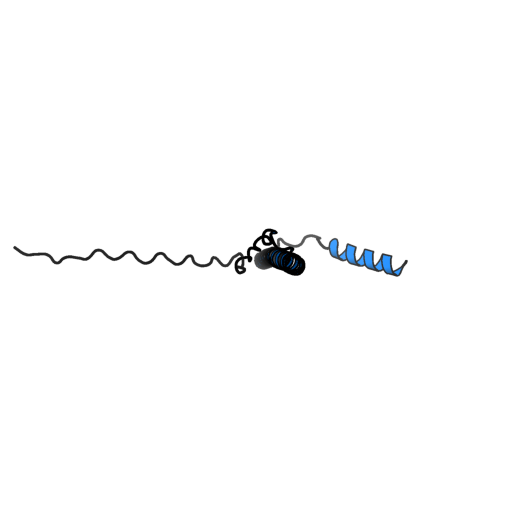O O . PRO A 1 96 ? -48.119 -21.419 -6.244 1.00 48.59 96 PRO A O 1
ATOM 673 N N . ALA A 1 97 ? -47.463 -21.970 -8.326 1.00 45.12 97 ALA A N 1
ATOM 674 C CA . ALA A 1 97 ? -48.713 -21.607 -8.969 1.00 45.12 97 ALA A CA 1
ATOM 675 C C . ALA A 1 97 ? -49.822 -22.559 -8.502 1.00 45.12 97 ALA A C 1
ATOM 677 O O . ALA A 1 97 ? -49.745 -23.772 -8.705 1.00 45.12 97 ALA A O 1
ATOM 678 N N . VAL A 1 98 ? -50.862 -22.005 -7.879 1.00 51.59 98 VAL A N 1
ATOM 679 C CA . VAL A 1 98 ? -52.091 -22.737 -7.574 1.00 51.59 98 VAL A CA 1
ATOM 680 C C . VAL A 1 98 ? -52.866 -22.881 -8.882 1.00 51.59 98 VAL A C 1
ATOM 682 O O . VAL A 1 98 ? -53.428 -21.910 -9.387 1.00 51.59 98 VAL A O 1
ATOM 685 N N . ALA A 1 99 ? -52.868 -24.082 -9.458 1.00 44.97 99 ALA A N 1
ATOM 686 C CA . ALA A 1 99 ? -53.783 -24.424 -10.543 1.00 44.97 99 ALA A CA 1
ATOM 687 C C . ALA A 1 99 ? -55.210 -24.580 -9.974 1.00 44.97 99 ALA A C 1
ATOM 689 O O . ALA A 1 99 ? -55.366 -25.163 -8.896 1.00 44.97 99 ALA A O 1
ATOM 690 N N . PRO A 1 100 ? -56.255 -24.058 -10.644 1.00 48.38 100 PRO A N 1
ATOM 691 C CA . PRO A 1 100 ? -57.611 -24.102 -10.117 1.00 48.38 100 PRO A CA 1
ATOM 692 C C . PRO A 1 100 ? -58.169 -25.527 -10.142 1.00 48.38 100 PRO A C 1
ATOM 694 O O . PRO A 1 100 ? -57.936 -26.297 -11.075 1.00 48.38 100 PRO A O 1
ATOM 697 N N . ALA A 1 101 ? -58.934 -25.849 -9.100 1.00 46.09 101 ALA A N 1
ATOM 698 C CA . ALA A 1 101 ? -59.696 -27.080 -8.980 1.00 46.09 101 ALA A CA 1
ATOM 699 C C . ALA A 1 101 ? -60.641 -27.247 -10.181 1.00 46.09 101 ALA A C 1
ATOM 701 O O . ALA A 1 101 ? -61.534 -26.427 -10.401 1.00 46.09 101 ALA A O 1
ATOM 702 N N . ALA A 1 102 ? -60.449 -28.321 -10.948 1.00 41.06 102 ALA A N 1
ATOM 703 C CA . ALA A 1 102 ? -61.403 -28.754 -11.954 1.00 41.06 102 ALA A CA 1
ATOM 704 C C . ALA A 1 102 ? -62.454 -29.647 -11.287 1.00 41.06 102 ALA A C 1
ATOM 706 O O . ALA A 1 102 ? -62.154 -30.725 -10.777 1.00 41.06 102 ALA A O 1
ATOM 707 N N . ALA A 1 103 ? -63.687 -29.155 -11.294 1.00 41.62 103 ALA A N 1
ATOM 708 C CA . ALA A 1 103 ? -64.886 -29.895 -10.961 1.00 41.62 103 ALA A CA 1
ATOM 709 C C . ALA A 1 103 ? -65.215 -30.929 -12.051 1.00 41.62 103 ALA A C 1
ATOM 711 O O . ALA A 1 103 ? -65.366 -30.554 -13.217 1.00 41.62 103 ALA A O 1
ATOM 712 N N . LYS A 1 104 ? -65.397 -32.193 -11.656 1.00 35.53 104 LYS A N 1
ATOM 713 C CA . LYS A 1 104 ? -66.567 -33.023 -11.988 1.00 35.53 104 LYS A CA 1
ATOM 714 C C . LYS A 1 104 ? -66.542 -34.338 -11.221 1.00 35.53 104 LYS A C 1
ATOM 716 O O . LYS A 1 104 ? -65.461 -34.958 -11.174 1.00 35.53 104 LYS A O 1
#

pLDDT: mean 74.72, std 18.65, range [35.53, 96.75]

Radius of gyration: 28.75 Å; chains: 1; bounding box: 91×52×62 Å

Sequence (104 aa):
MKKLIAFTLCTFATASAFATLPPLSPEAKAADDLAKAKTAYAGRVGAFQLCQAINKVADQYRVPGTPAPAACVAPPPFVAPGTVAAAPAPAPAPAPAVAPAAAK

Organism: NCBI:txid1743165

Secondary structure (DSSP, 8-state):
-HHHHHHHHHHHHHHT--S---S--HHHHHHHHHHHHHHHHHHHHHHHHHHHHHHHHHHHTPPTTPPPPPPPPPPPPP--TT----PPPPPPPPPPP-PPP---